Protein AF-A0A523XJC7-F1 (afdb_monomer_lite)

Secondary structure (DSSP, 8-state):
---------------------S-HHHHSSSSSSSHHHHHHHHHHTTTS-HHHHHHHHHS-HHHHHHHHHHHHHTTSS--BSS--TT--EEEEEETTEEEEEEEEETTEEEEE-TTSPEEEE-TT-S-GGG-SEEEEE-----HHHHHHHHHHHHHHHHHHHTT-

Foldseek 3Di:
DDDDDDDDDDDDDDDDDDDPPPDPVPVVPPQAQCQALQFVCVLCVVPDPPVLVVLLVVDDSVLVQVLVLQLVVVPQFDKDQDDDPLWQKKFADAVSRTQHIFGDDPQWTWTDRGPDDTDTHGPPPDPCSRHDGIITGSPDGDVVSSVVSSVVSVVVVVVVVVVD

Organism: NCBI:txid2250710

pLDDT: mean 78.18, std 22.64, range [31.89, 98.38]

Sequence (164 aa):
MAGTNLGERAEEDERRGTSPRNGESSIRRHLSVDNRMESFLFVFEDTIPKNIWDRILGLSPVERQDLIAKSLSEGLLTLHDEREDKDRLAVYFRGDIPSHFGKIQGDKIRSKWGQGPAWNHGLWEVPHSYGDRVKYSTGDIDYSVLKKVIERLDARTRKSANNS

Radius of gyration: 24.65 Å; chains: 1; bounding box: 56×47×79 Å

Structure (mmCIF, N/CA/C/O backbone):
data_AF-A0A523XJC7-F1
#
_entry.id   AF-A0A523XJC7-F1
#
loop_
_atom_site.group_PDB
_atom_site.id
_atom_site.type_symbol
_atom_site.label_atom_id
_atom_site.label_alt_id
_atom_site.label_comp_id
_atom_site.label_asym_id
_atom_site.label_entity_id
_atom_site.label_seq_id
_atom_site.pdbx_PDB_ins_code
_atom_site.Cartn_x
_atom_site.Cartn_y
_atom_site.Cartn_z
_atom_site.occupancy
_atom_site.B_iso_or_equiv
_atom_site.auth_seq_id
_atom_site.auth_comp_id
_atom_site.auth_asym_id
_atom_site.auth_atom_id
_atom_site.pdbx_PDB_model_num
ATOM 1 N N . MET A 1 1 ? -24.245 -33.035 -65.449 1.00 37.41 1 MET A N 1
ATOM 2 C CA . MET A 1 1 ? -23.143 -33.833 -66.026 1.00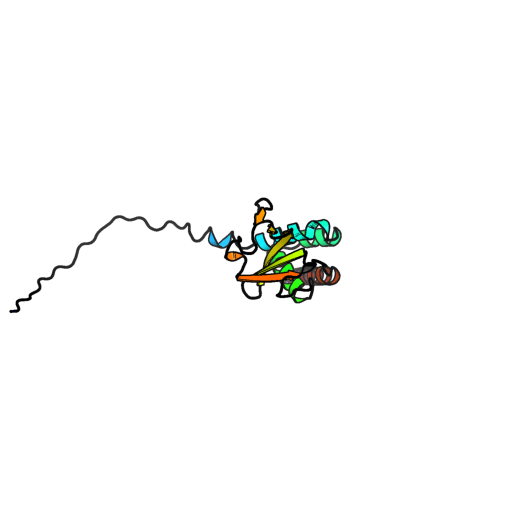 37.41 1 MET A CA 1
ATOM 3 C C . MET A 1 1 ? -21.858 -33.052 -65.843 1.00 37.41 1 MET A C 1
ATOM 5 O O . MET A 1 1 ? -21.896 -31.832 -65.915 1.00 37.41 1 MET A O 1
ATOM 9 N N . ALA A 1 2 ? -20.797 -33.769 -65.489 1.00 33.97 2 ALA A N 1
ATOM 10 C CA . ALA A 1 2 ? -19.504 -33.259 -65.055 1.00 33.97 2 ALA A CA 1
ATOM 11 C C . ALA A 1 2 ? -18.652 -32.684 -66.198 1.00 33.97 2 ALA A C 1
ATOM 13 O O . ALA A 1 2 ? -18.886 -32.991 -67.364 1.00 33.97 2 ALA A O 1
ATOM 14 N N . GLY A 1 3 ? -17.623 -31.920 -65.821 1.00 33.44 3 GLY A N 1
ATOM 15 C CA . GLY A 1 3 ? -16.517 -31.539 -66.697 1.00 33.44 3 GLY A CA 1
ATOM 16 C C . GLY A 1 3 ? -15.547 -30.558 -66.036 1.00 33.44 3 GLY A C 1
ATOM 17 O O . GLY A 1 3 ? -15.618 -29.362 -66.285 1.00 33.44 3 GLY A O 1
ATOM 18 N N . THR A 1 4 ? -14.669 -31.064 -65.170 1.00 38.38 4 THR A N 1
ATOM 19 C CA . THR A 1 4 ? -13.496 -30.378 -64.592 1.00 38.38 4 THR A CA 1
ATOM 20 C C . THR A 1 4 ? -12.265 -30.490 -65.499 1.00 38.38 4 THR A C 1
ATOM 22 O O . THR A 1 4 ? -12.070 -31.545 -66.096 1.00 38.38 4 THR A O 1
ATOM 25 N N . ASN A 1 5 ? -11.413 -29.453 -65.526 1.00 36.88 5 ASN A N 1
ATOM 26 C CA . ASN A 1 5 ? -9.931 -29.494 -65.424 1.00 36.88 5 ASN A CA 1
ATOM 27 C C . ASN A 1 5 ? -9.390 -28.054 -65.570 1.00 36.88 5 ASN A C 1
ATOM 29 O O . ASN A 1 5 ? -9.752 -27.363 -66.515 1.00 36.88 5 ASN A O 1
ATOM 33 N N . LEU A 1 6 ? -8.766 -27.456 -64.547 1.00 38.41 6 LEU A N 1
ATOM 34 C CA . LEU A 1 6 ? -7.359 -27.578 -64.113 1.00 38.41 6 LEU A CA 1
ATOM 35 C C . LEU A 1 6 ? -6.344 -27.141 -65.183 1.00 38.41 6 LEU A C 1
ATOM 37 O O . LEU A 1 6 ? -6.128 -27.833 -66.172 1.00 38.41 6 LEU A O 1
ATOM 41 N N . GLY A 1 7 ? -5.699 -26.002 -64.917 1.00 32.47 7 GLY A N 1
ATOM 42 C CA . GLY A 1 7 ? -4.516 -25.496 -65.604 1.00 32.47 7 GLY A CA 1
ATOM 43 C C . GLY A 1 7 ? -3.759 -24.555 -64.665 1.00 32.47 7 GLY A C 1
ATOM 44 O O . GLY A 1 7 ? -4.260 -23.490 -64.313 1.00 32.47 7 GLY A O 1
ATOM 45 N N . GLU A 1 8 ? -2.597 -25.011 -64.210 1.00 35.31 8 GLU A N 1
ATOM 46 C CA . GLU A 1 8 ? -1.655 -24.352 -63.305 1.00 35.31 8 GLU A CA 1
ATOM 47 C C . GLU A 1 8 ? -1.045 -23.073 -63.903 1.00 35.31 8 GLU A C 1
ATOM 49 O O . GLU A 1 8 ? -0.768 -23.019 -65.102 1.00 35.31 8 GLU A O 1
ATOM 54 N N . ARG A 1 9 ? -0.716 -22.094 -63.047 1.00 35.19 9 ARG A N 1
ATOM 55 C CA . ARG A 1 9 ? 0.581 -21.396 -63.095 1.00 35.19 9 ARG A CA 1
ATOM 56 C C . ARG A 1 9 ? 0.846 -20.620 -61.806 1.00 35.19 9 ARG A C 1
ATOM 58 O O . ARG A 1 9 ? 0.054 -19.777 -61.396 1.00 35.19 9 ARG A O 1
ATOM 65 N N . ALA A 1 10 ? 1.969 -20.966 -61.193 1.00 31.89 10 ALA A N 1
ATOM 66 C CA . ALA A 1 10 ? 2.618 -20.262 -60.105 1.00 31.89 10 ALA A CA 1
ATOM 67 C C . ALA A 1 10 ? 3.639 -19.238 -60.650 1.00 31.89 10 ALA A C 1
ATOM 69 O O . ALA A 1 10 ? 4.047 -19.344 -61.807 1.00 31.89 10 ALA A O 1
ATOM 70 N N . GLU A 1 11 ? 4.070 -18.354 -59.741 1.00 33.72 11 GLU A N 1
ATOM 71 C CA . GLU A 1 11 ? 5.331 -17.581 -59.692 1.00 33.72 11 GLU A CA 1
ATOM 72 C C . GLU A 1 11 ? 5.398 -16.134 -60.230 1.00 33.72 11 GLU A C 1
ATOM 74 O O . GLU A 1 11 ? 4.674 -15.741 -61.138 1.00 33.72 11 GLU A O 1
ATOM 79 N N . GLU A 1 12 ? 6.319 -15.394 -59.582 1.00 36.28 12 GLU A N 1
ATOM 80 C CA . GLU A 1 12 ? 6.689 -13.959 -59.605 1.00 36.28 12 GLU A CA 1
ATOM 81 C C . GLU A 1 12 ? 5.746 -13.022 -58.821 1.00 36.28 12 GLU A C 1
ATOM 83 O O . GLU A 1 12 ? 4.671 -12.647 -59.274 1.00 36.28 12 GLU A O 1
ATOM 88 N N . ASP A 1 13 ? 5.989 -12.653 -57.557 1.00 33.38 13 ASP A N 1
ATOM 89 C CA . ASP A 1 13 ? 7.213 -12.231 -56.844 1.00 33.38 13 ASP A CA 1
ATOM 90 C C . ASP A 1 13 ? 7.829 -10.934 -57.406 1.00 33.38 13 ASP A C 1
ATOM 92 O O . ASP A 1 13 ? 8.492 -10.949 -58.434 1.00 33.38 13 ASP A O 1
ATOM 96 N N . GLU A 1 14 ? 7.569 -9.790 -56.749 1.00 35.44 14 GLU A N 1
ATOM 97 C CA . GLU A 1 14 ? 8.608 -8.997 -56.065 1.00 35.44 14 GLU A CA 1
ATOM 98 C C . GLU A 1 14 ? 8.204 -7.538 -55.713 1.00 35.44 14 GLU A C 1
ATOM 100 O O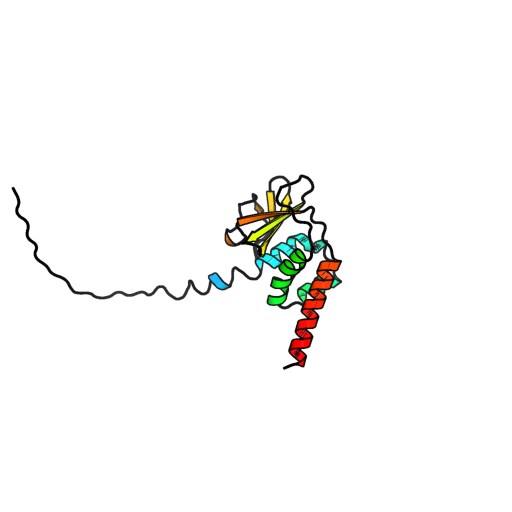 . GLU A 1 14 ? 7.851 -6.710 -56.549 1.00 35.44 14 GLU A O 1
ATOM 105 N N . ARG A 1 15 ? 8.443 -7.217 -54.428 1.00 36.12 15 ARG A N 1
ATOM 106 C CA . ARG A 1 15 ? 8.951 -5.944 -53.859 1.00 36.12 15 ARG A CA 1
ATOM 107 C C . ARG A 1 15 ? 8.048 -4.698 -53.777 1.00 36.12 15 ARG A C 1
ATOM 109 O O . ARG A 1 15 ? 7.980 -3.871 -54.679 1.00 36.12 15 ARG A O 1
ATOM 116 N N . ARG A 1 16 ? 7.609 -4.431 -52.539 1.00 34.62 16 ARG A N 1
ATOM 117 C CA . ARG A 1 16 ? 7.971 -3.275 -51.667 1.00 34.62 16 ARG A CA 1
ATOM 118 C C . ARG A 1 16 ? 7.270 -3.532 -50.319 1.00 34.62 16 ARG A C 1
ATOM 120 O O . ARG A 1 16 ? 6.055 -3.525 -50.259 1.00 34.62 16 ARG A O 1
ATOM 127 N N . GLY A 1 17 ? 7.918 -3.876 -49.211 1.00 32.59 17 GLY A N 1
ATOM 128 C CA . GLY A 1 17 ? 9.181 -3.365 -48.703 1.00 32.59 17 GLY A CA 1
ATOM 129 C C . GLY A 1 17 ? 8.926 -2.254 -47.685 1.00 32.59 17 GLY A C 1
ATOM 130 O O . GLY A 1 17 ? 9.276 -1.118 -47.961 1.00 32.59 17 GLY A O 1
ATOM 131 N N . THR A 1 18 ? 8.360 -2.580 -46.518 1.00 33.53 18 THR A N 1
ATOM 132 C CA . THR A 1 18 ? 8.652 -1.874 -45.257 1.00 33.53 18 THR A CA 1
ATOM 133 C C . THR A 1 18 ? 8.454 -2.828 -44.083 1.00 33.53 18 THR A C 1
ATOM 135 O O . THR A 1 18 ? 7.326 -3.176 -43.742 1.00 33.53 18 THR A O 1
ATOM 138 N N . SER A 1 19 ? 9.567 -3.234 -43.468 1.00 37.25 19 SER A N 1
ATOM 139 C CA . SER A 1 19 ? 9.615 -3.878 -42.155 1.00 37.25 19 SER A CA 1
ATOM 140 C C . SER A 1 19 ? 8.736 -3.141 -41.140 1.00 37.25 19 SER A C 1
ATOM 142 O O . SER A 1 19 ? 8.747 -1.902 -41.140 1.00 37.25 19 SER A O 1
ATOM 144 N N . PRO A 1 20 ? 8.078 -3.837 -40.195 1.00 38.66 20 PRO A N 1
ATOM 145 C CA . PRO A 1 20 ? 7.657 -3.198 -38.960 1.00 38.66 20 PRO A CA 1
ATOM 146 C C . PRO A 1 20 ? 8.922 -2.675 -38.280 1.00 38.66 20 PRO A C 1
ATOM 148 O O . PRO A 1 20 ? 9.781 -3.436 -37.834 1.00 38.66 20 PRO A O 1
ATOM 151 N N . ARG A 1 21 ? 9.093 -1.350 -38.303 1.00 41.69 21 ARG A N 1
ATOM 152 C CA . ARG A 1 21 ? 10.182 -0.671 -37.607 1.00 41.69 21 ARG A CA 1
ATOM 153 C C . ARG A 1 21 ? 10.098 -1.042 -36.133 1.00 41.69 21 ARG A C 1
ATOM 155 O O . ARG A 1 21 ? 9.018 -1.025 -35.551 1.00 41.69 21 ARG A O 1
ATOM 162 N N . ASN A 1 22 ? 11.262 -1.336 -35.570 1.00 39.03 22 ASN A N 1
ATOM 163 C CA . ASN A 1 22 ? 11.573 -1.622 -34.173 1.00 39.03 22 ASN A CA 1
ATOM 164 C C . ASN A 1 22 ? 10.957 -0.615 -33.169 1.00 39.03 22 ASN A C 1
ATOM 166 O O . ASN A 1 22 ? 11.673 0.184 -32.571 1.00 39.03 22 ASN A O 1
ATOM 170 N N . GLY A 1 23 ? 9.636 -0.647 -32.980 1.00 33.38 23 GLY A N 1
ATOM 171 C CA . GLY A 1 23 ? 8.884 0.235 -32.077 1.00 33.38 23 GLY A CA 1
ATOM 172 C C . GLY A 1 23 ? 8.113 -0.505 -30.981 1.00 33.38 23 GLY A C 1
ATOM 173 O O . GLY A 1 23 ? 7.848 0.063 -29.926 1.00 33.38 23 GLY A O 1
ATOM 174 N N . GLU A 1 24 ? 7.818 -1.794 -31.162 1.00 33.47 24 GLU A N 1
ATOM 175 C CA . GLU A 1 24 ? 7.034 -2.577 -30.189 1.00 33.47 24 GLU A CA 1
ATOM 176 C C . GLU A 1 24 ? 7.864 -3.107 -29.005 1.00 33.47 24 GLU A C 1
ATOM 178 O O . GLU A 1 24 ? 7.320 -3.444 -27.953 1.00 33.47 24 GLU A O 1
ATOM 183 N N . SER A 1 25 ? 9.194 -3.116 -29.131 1.00 36.81 25 SER A N 1
ATOM 184 C CA . SER A 1 25 ? 10.122 -3.567 -28.082 1.00 36.81 25 SER A CA 1
ATOM 185 C C . SER A 1 25 ? 10.336 -2.522 -26.973 1.00 36.81 25 SER A C 1
ATOM 187 O O . SER A 1 25 ? 10.594 -2.876 -25.822 1.00 36.81 25 SER A O 1
ATOM 189 N N . SER A 1 26 ? 10.203 -1.230 -27.283 1.00 34.84 26 SER A N 1
ATOM 190 C CA . SER A 1 26 ? 10.547 -0.152 -26.342 1.00 34.84 26 SER A CA 1
ATOM 191 C C . SER A 1 26 ? 9.374 0.268 -25.450 1.00 34.84 26 SER A C 1
ATOM 193 O O . SER A 1 26 ? 9.585 0.724 -24.329 1.00 34.84 26 SER A O 1
ATOM 195 N N . ILE A 1 27 ? 8.134 0.044 -25.895 1.00 39.28 27 ILE A N 1
ATOM 196 C CA . ILE A 1 27 ? 6.926 0.444 -25.154 1.00 39.28 27 ILE A CA 1
ATOM 197 C C . ILE A 1 27 ? 6.542 -0.604 -24.091 1.00 39.28 27 ILE A C 1
ATOM 199 O O . ILE A 1 27 ? 6.002 -0.259 -23.042 1.00 39.28 27 ILE A O 1
ATOM 203 N N . ARG A 1 28 ? 6.907 -1.883 -24.272 1.00 35.03 28 ARG A N 1
ATOM 204 C CA . ARG A 1 28 ? 6.576 -2.953 -23.307 1.00 35.03 28 ARG A CA 1
ATOM 205 C C . ARG A 1 28 ? 7.508 -3.060 -22.094 1.00 35.03 28 ARG A C 1
ATOM 207 O O . ARG A 1 28 ? 7.160 -3.763 -21.152 1.00 35.03 28 ARG A O 1
ATOM 214 N N . ARG A 1 29 ? 8.650 -2.359 -22.065 1.00 36.12 29 ARG A N 1
ATOM 215 C CA . ARG A 1 29 ? 9.565 -2.351 -20.899 1.00 36.12 29 ARG A CA 1
ATOM 216 C C . ARG A 1 29 ? 9.470 -1.110 -20.009 1.00 36.12 29 ARG A C 1
ATOM 218 O O . ARG A 1 29 ? 9.998 -1.142 -18.906 1.00 36.12 29 ARG A O 1
ATOM 225 N N . HIS A 1 30 ? 8.784 -0.052 -20.444 1.00 34.84 30 HIS A N 1
ATOM 226 C CA . HIS A 1 30 ? 8.639 1.187 -19.661 1.00 34.84 30 HIS A CA 1
ATOM 227 C C . HIS A 1 30 ? 7.316 1.298 -18.881 1.00 34.84 30 HIS A C 1
ATOM 229 O O . HIS A 1 30 ? 7.171 2.196 -18.061 1.00 34.84 30 HIS A O 1
ATOM 235 N N . LEU A 1 31 ? 6.366 0.376 -19.076 1.00 40.16 31 LEU A N 1
ATOM 236 C CA . LEU A 1 31 ? 5.039 0.421 -18.442 1.00 40.16 31 LEU A CA 1
ATOM 237 C C . LEU A 1 31 ? 4.891 -0.430 -17.162 1.00 40.16 31 LEU A C 1
ATOM 239 O O . LEU A 1 31 ? 3.780 -0.551 -16.654 1.00 40.16 31 LEU A O 1
ATOM 243 N N . SER A 1 32 ? 5.956 -1.034 -16.616 1.00 47.25 32 SER A N 1
ATOM 244 C CA . SER A 1 32 ? 5.802 -2.067 -15.566 1.00 47.25 32 SER A CA 1
ATOM 245 C C . SER A 1 32 ? 6.601 -1.883 -14.271 1.00 47.25 32 SER A C 1
ATOM 247 O O . SER A 1 32 ? 6.644 -2.810 -13.461 1.00 47.25 32 SER A O 1
ATOM 249 N N . VAL A 1 33 ? 7.246 -0.737 -14.045 1.00 48.81 33 VAL A N 1
ATOM 250 C CA . VAL A 1 33 ? 8.256 -0.623 -12.973 1.00 48.81 33 VAL A CA 1
ATOM 251 C C . VAL A 1 33 ? 7.850 0.363 -11.874 1.00 48.81 33 VAL A C 1
ATOM 253 O O . VAL A 1 33 ? 8.006 0.014 -10.707 1.00 48.81 33 VAL A O 1
ATOM 256 N N . ASP A 1 34 ? 7.248 1.509 -12.212 1.00 58.88 34 ASP A N 1
ATOM 257 C CA . ASP A 1 34 ? 6.976 2.578 -11.231 1.00 58.88 34 ASP A CA 1
ATOM 258 C C . ASP A 1 34 ? 5.539 2.612 -10.696 1.00 58.88 34 ASP A C 1
ATOM 260 O O . ASP A 1 34 ? 5.307 2.978 -9.550 1.00 58.88 34 ASP A O 1
ATOM 264 N N . ASN A 1 35 ? 4.549 2.167 -11.474 1.00 71.44 35 ASN A N 1
ATOM 265 C CA . ASN A 1 35 ? 3.138 2.409 -11.133 1.00 71.44 35 ASN A CA 1
ATOM 266 C C . ASN A 1 35 ? 2.703 1.765 -9.801 1.00 71.44 35 ASN A C 1
ATOM 268 O O . ASN A 1 35 ? 1.854 2.308 -9.095 1.00 71.44 35 ASN A O 1
ATOM 272 N N . ARG A 1 36 ? 3.310 0.628 -9.434 1.00 83.31 36 ARG A N 1
ATOM 273 C CA . ARG A 1 36 ? 3.085 -0.041 -8.142 1.00 83.31 36 ARG A CA 1
ATOM 274 C C . ARG A 1 36 ? 3.528 0.823 -6.968 1.00 83.31 36 ARG A C 1
ATOM 276 O O . ARG A 1 36 ? 2.796 0.949 -5.995 1.00 83.31 36 ARG A O 1
ATOM 283 N N . MET A 1 37 ? 4.725 1.397 -7.070 1.00 86.44 37 MET A N 1
ATOM 284 C CA . MET A 1 37 ? 5.280 2.232 -6.014 1.00 86.44 37 MET A CA 1
ATOM 285 C C . MET A 1 37 ? 4.580 3.586 -5.981 1.00 86.44 37 MET A C 1
ATOM 287 O O . MET A 1 37 ? 4.141 4.006 -4.923 1.00 86.44 37 MET A O 1
ATOM 291 N N . GLU A 1 38 ? 4.368 4.214 -7.134 1.00 86.38 38 GLU A N 1
ATOM 292 C CA . GLU A 1 38 ? 3.646 5.487 -7.244 1.00 86.38 38 GLU A CA 1
ATOM 293 C C . GLU A 1 38 ? 2.244 5.421 -6.624 1.00 86.38 38 GLU A C 1
ATOM 295 O O . GLU A 1 38 ? 1.851 6.304 -5.862 1.00 86.38 38 GLU A O 1
ATOM 300 N N . SER A 1 39 ? 1.488 4.354 -6.903 1.00 89.44 39 SER A N 1
ATOM 301 C CA . SER A 1 39 ? 0.163 4.170 -6.303 1.00 89.44 39 SER A CA 1
ATOM 302 C C . SER A 1 39 ? 0.234 3.880 -4.805 1.00 89.44 39 SER A C 1
ATOM 304 O O . SER A 1 39 ? -0.557 4.438 -4.050 1.00 89.44 39 SER A O 1
ATOM 306 N N . PHE A 1 40 ? 1.191 3.065 -4.356 1.00 91.19 40 PHE A N 1
ATOM 307 C CA . PHE A 1 40 ? 1.411 2.807 -2.934 1.00 91.19 40 PHE A CA 1
ATOM 308 C C . PHE A 1 40 ? 1.755 4.092 -2.169 1.00 91.19 40 PHE A C 1
ATOM 310 O O . PHE A 1 40 ? 1.120 4.394 -1.161 1.00 91.19 40 PHE A O 1
ATOM 317 N N . LEU A 1 41 ? 2.710 4.880 -2.667 1.00 88.38 41 LEU A N 1
ATOM 318 C CA . LEU A 1 41 ? 3.116 6.145 -2.057 1.00 88.38 41 LEU A CA 1
ATOM 319 C C . LEU A 1 41 ? 1.949 7.132 -2.027 1.00 88.38 41 LEU A C 1
ATOM 321 O O . LEU A 1 41 ? 1.646 7.657 -0.968 1.00 88.38 41 LEU A O 1
ATOM 325 N N . PHE A 1 42 ? 1.210 7.294 -3.126 1.00 91.00 42 PHE A N 1
ATOM 326 C CA . PHE A 1 42 ? -0.007 8.115 -3.136 1.00 91.0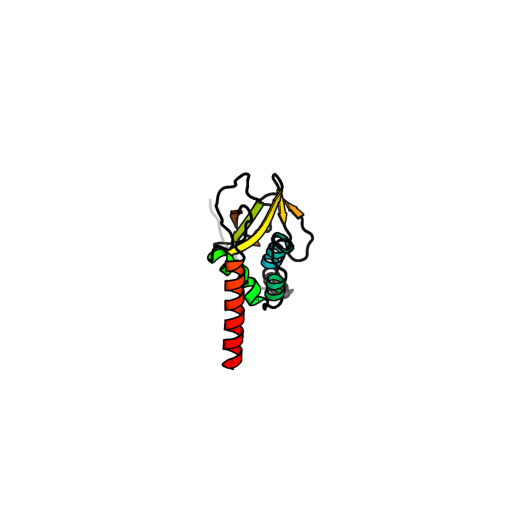0 42 PHE A CA 1
ATOM 327 C C . PHE A 1 42 ? -1.034 7.675 -2.074 1.00 91.00 42 PHE A C 1
ATOM 329 O O . PHE A 1 42 ? -1.738 8.491 -1.468 1.00 91.00 42 PHE A O 1
ATOM 336 N N . VAL A 1 43 ? -1.167 6.365 -1.855 1.00 92.44 43 VAL A N 1
ATOM 337 C CA . VAL A 1 43 ? -2.101 5.846 -0.858 1.00 92.44 43 VAL A CA 1
ATOM 338 C C . VAL A 1 43 ? -1.637 6.153 0.567 1.00 92.44 43 VAL A C 1
ATOM 340 O O . VAL A 1 43 ? -2.468 6.543 1.390 1.00 92.44 43 VAL A O 1
ATOM 343 N N . PHE A 1 44 ? -0.340 6.033 0.842 1.00 91.50 44 PHE A N 1
ATOM 344 C CA . PHE A 1 44 ? 0.196 5.982 2.203 1.00 91.50 44 PHE A CA 1
ATOM 345 C C . PHE A 1 44 ? 1.145 7.127 2.593 1.00 91.50 44 PHE A C 1
ATOM 347 O O . PHE A 1 44 ? 1.643 7.111 3.718 1.00 91.50 44 PHE A O 1
ATOM 354 N N . GLU A 1 45 ? 1.394 8.116 1.736 1.00 86.00 45 GLU A N 1
ATOM 355 C CA . GLU A 1 45 ? 2.370 9.198 1.973 1.00 86.00 45 GLU A CA 1
ATOM 356 C C . GLU A 1 45 ? 2.220 9.879 3.336 1.00 86.00 45 GLU A C 1
ATOM 358 O O . GLU A 1 45 ? 3.193 9.969 4.080 1.00 86.00 45 GLU A O 1
ATOM 363 N N . ASP A 1 46 ? 0.995 10.240 3.720 1.00 86.44 46 ASP A N 1
ATOM 364 C CA . ASP A 1 46 ? 0.717 10.938 4.983 1.00 86.44 46 ASP A CA 1
ATOM 365 C C . ASP A 1 46 ? 0.741 10.014 6.210 1.00 86.44 46 ASP A C 1
ATOM 367 O O . ASP A 1 46 ? 0.676 10.469 7.352 1.00 86.44 46 ASP A O 1
ATOM 371 N N . THR A 1 47 ? 0.788 8.701 5.985 1.00 87.25 47 THR A N 1
ATOM 372 C CA . THR A 1 47 ? 0.785 7.694 7.051 1.00 87.25 47 THR A CA 1
ATOM 373 C C . THR A 1 47 ? 2.209 7.254 7.386 1.00 87.25 47 THR A C 1
ATOM 375 O O . THR A 1 47 ? 2.549 7.062 8.550 1.00 87.25 47 THR A O 1
ATOM 378 N N . ILE A 1 48 ? 3.091 7.171 6.388 1.00 87.62 48 ILE A N 1
ATOM 379 C CA . ILE A 1 48 ? 4.448 6.655 6.564 1.00 87.62 48 ILE A CA 1
ATOM 380 C C . ILE A 1 48 ? 5.309 7.654 7.360 1.00 87.62 48 ILE A C 1
ATOM 382 O O . ILE A 1 48 ? 5.524 8.779 6.910 1.00 87.62 48 ILE A O 1
ATOM 386 N N . PRO A 1 49 ? 5.890 7.251 8.512 1.00 89.19 49 PRO A N 1
ATOM 387 C CA . PRO A 1 49 ? 6.808 8.101 9.259 1.00 89.19 49 PRO A CA 1
ATOM 388 C C . PRO A 1 49 ? 7.984 8.563 8.396 1.00 89.19 49 PRO A C 1
ATOM 390 O O . PRO A 1 49 ? 8.578 7.758 7.675 1.00 89.19 49 PRO A O 1
ATOM 393 N N . LYS A 1 50 ? 8.388 9.834 8.525 1.00 88.25 50 LYS A N 1
ATOM 394 C CA . LYS A 1 50 ? 9.447 10.447 7.700 1.00 88.25 50 LYS A CA 1
ATOM 395 C C . LYS A 1 50 ? 10.737 9.616 7.641 1.00 88.25 50 LYS A C 1
ATOM 397 O O . LYS A 1 50 ? 11.330 9.461 6.583 1.00 88.25 50 LYS A O 1
ATOM 402 N N . ASN A 1 51 ? 11.169 9.040 8.761 1.00 88.44 51 ASN A N 1
ATOM 403 C CA . ASN A 1 51 ? 12.378 8.212 8.810 1.00 88.44 51 ASN A CA 1
ATOM 404 C C . ASN A 1 51 ? 12.250 6.900 8.016 1.00 88.44 51 ASN A C 1
ATOM 406 O O . ASN A 1 51 ? 13.257 6.357 7.572 1.00 88.44 51 ASN A O 1
ATOM 410 N N . ILE A 1 52 ? 11.039 6.362 7.865 1.00 88.88 52 ILE A N 1
ATOM 411 C CA . ILE A 1 52 ? 10.766 5.203 7.012 1.00 88.88 52 ILE A CA 1
ATOM 412 C C . ILE A 1 52 ? 10.666 5.652 5.557 1.00 88.88 52 ILE A C 1
ATOM 414 O O . ILE A 1 52 ? 11.273 5.029 4.691 1.00 88.88 52 ILE A O 1
ATOM 418 N N . TRP A 1 53 ? 9.983 6.768 5.308 1.00 88.50 53 TRP A N 1
ATOM 419 C CA . TRP A 1 53 ? 9.874 7.385 3.990 1.00 88.50 53 TRP A CA 1
ATOM 420 C C . TRP A 1 53 ? 11.243 7.644 3.350 1.00 88.50 53 TRP A C 1
ATOM 422 O O . TRP A 1 53 ? 11.518 7.160 2.253 1.00 88.50 53 TRP A O 1
ATOM 432 N N . ASP A 1 54 ? 12.140 8.315 4.076 1.00 88.81 54 ASP A N 1
ATOM 433 C CA . ASP A 1 54 ? 13.495 8.625 3.614 1.00 88.81 54 ASP A CA 1
ATOM 434 C C . ASP A 1 54 ? 14.271 7.346 3.245 1.00 88.81 54 ASP A C 1
ATOM 436 O O . ASP A 1 54 ? 15.029 7.325 2.275 1.00 88.81 54 ASP A O 1
ATOM 440 N N . ARG A 1 55 ? 14.045 6.242 3.972 1.00 89.94 55 ARG A N 1
ATOM 441 C CA . ARG A 1 55 ? 14.669 4.950 3.660 1.00 89.94 55 ARG A CA 1
ATOM 442 C C . ARG A 1 55 ? 14.088 4.304 2.411 1.00 89.94 55 ARG A C 1
ATOM 444 O O . ARG A 1 55 ? 14.859 3.792 1.611 1.00 89.94 55 ARG A O 1
ATOM 451 N N . ILE A 1 56 ? 12.770 4.356 2.208 1.00 89.25 56 ILE A N 1
ATOM 452 C CA . ILE A 1 56 ? 12.130 3.862 0.975 1.00 89.25 56 ILE A CA 1
ATOM 453 C C . ILE A 1 56 ? 12.690 4.606 -0.243 1.00 89.25 56 ILE A C 1
ATOM 455 O O . ILE A 1 56 ? 13.016 3.983 -1.255 1.00 89.25 56 ILE A O 1
ATOM 459 N N . LEU A 1 57 ? 12.863 5.926 -0.132 1.00 85.62 57 LEU A N 1
ATOM 460 C CA . LEU A 1 57 ? 13.484 6.735 -1.180 1.00 85.62 57 LEU A CA 1
ATOM 461 C C . LEU A 1 57 ? 14.970 6.402 -1.390 1.00 85.62 57 LEU A C 1
ATOM 463 O O . LEU A 1 57 ? 15.468 6.547 -2.504 1.00 85.62 57 LEU A O 1
ATOM 467 N N . GLY A 1 58 ? 15.666 5.906 -0.369 1.00 86.94 58 GLY A N 1
ATOM 468 C CA . GLY A 1 58 ? 17.043 5.419 -0.484 1.00 86.94 58 GLY A CA 1
ATOM 469 C C . GLY A 1 58 ? 17.193 4.069 -1.198 1.00 86.94 5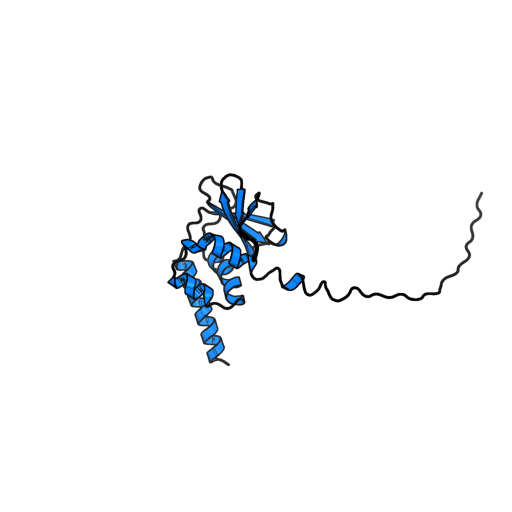8 GLY A C 1
ATOM 470 O O . GLY A 1 58 ? 18.286 3.763 -1.670 1.00 86.94 58 GLY A O 1
ATOM 471 N N . LEU A 1 59 ? 16.124 3.273 -1.308 1.00 86.06 59 LEU A N 1
ATOM 472 C CA . LEU A 1 59 ? 16.159 1.968 -1.974 1.00 86.06 59 LEU A CA 1
ATOM 473 C C . LEU A 1 59 ? 16.333 2.106 -3.492 1.00 86.06 59 LEU A C 1
ATOM 475 O O . LEU A 1 59 ? 15.753 2.996 -4.125 1.00 86.06 59 LEU A O 1
ATOM 479 N N . SER A 1 60 ? 17.057 1.159 -4.091 1.00 85.31 60 SER A N 1
ATOM 480 C CA . SER A 1 60 ? 17.147 1.009 -5.544 1.00 85.31 60 SER A CA 1
ATOM 481 C C . SER A 1 60 ? 15.778 0.682 -6.165 1.00 85.31 60 SER A C 1
ATOM 483 O O . SER A 1 60 ? 14.893 0.149 -5.487 1.00 85.31 60 SER A O 1
ATOM 485 N N . PRO A 1 61 ? 15.577 0.923 -7.475 1.00 81.62 61 PRO A N 1
ATOM 486 C CA . PRO A 1 61 ? 14.316 0.596 -8.145 1.00 81.62 61 PRO A CA 1
ATOM 487 C C . PRO A 1 61 ? 13.884 -0.869 -7.978 1.00 81.62 61 PRO A C 1
ATOM 489 O O . PRO A 1 61 ? 12.698 -1.148 -7.819 1.00 81.62 61 PRO A O 1
ATOM 492 N N . VAL A 1 62 ? 14.840 -1.804 -7.967 1.00 81.00 62 VAL A N 1
ATOM 493 C CA . VAL A 1 62 ? 14.565 -3.236 -7.770 1.00 81.00 62 VAL A CA 1
ATOM 494 C C . VAL A 1 62 ? 14.101 -3.508 -6.338 1.00 81.00 62 VAL A C 1
ATOM 496 O O . VAL A 1 62 ? 13.096 -4.181 -6.134 1.00 81.00 62 VAL A O 1
ATOM 499 N N . GLU A 1 63 ? 14.773 -2.938 -5.338 1.00 85.38 63 GLU A N 1
ATOM 500 C CA . GLU A 1 63 ? 14.377 -3.086 -3.932 1.00 85.38 63 GLU A CA 1
ATOM 501 C C . GLU A 1 63 ? 13.000 -2.475 -3.655 1.00 85.38 63 GLU A C 1
ATOM 503 O O . GLU A 1 63 ? 12.211 -3.061 -2.917 1.00 85.38 63 GLU A O 1
ATOM 508 N N . ARG A 1 64 ? 12.672 -1.338 -4.281 1.00 85.19 64 ARG A N 1
ATOM 509 C CA . ARG A 1 64 ? 11.341 -0.719 -4.181 1.00 85.19 64 ARG A CA 1
ATOM 510 C C . ARG A 1 64 ? 10.237 -1.628 -4.722 1.00 85.19 64 ARG A C 1
ATOM 512 O O . ARG A 1 64 ? 9.180 -1.725 -4.103 1.00 85.19 64 ARG A O 1
ATOM 519 N N . GLN A 1 65 ? 10.469 -2.321 -5.837 1.00 77.62 65 GLN A N 1
ATOM 520 C CA . GLN A 1 65 ? 9.498 -3.291 -6.366 1.00 77.62 65 GLN A CA 1
ATOM 521 C C . GLN A 1 65 ? 9.248 -4.437 -5.388 1.00 77.62 65 GLN A C 1
ATOM 523 O O . GLN A 1 65 ? 8.112 -4.866 -5.182 1.00 77.62 65 GLN A O 1
ATOM 528 N N . ASP A 1 66 ? 10.329 -4.911 -4.784 1.00 84.81 66 ASP A N 1
ATOM 529 C CA . ASP A 1 66 ? 10.335 -6.027 -3.856 1.00 84.81 66 ASP A CA 1
ATOM 530 C C . ASP A 1 66 ? 9.726 -5.662 -2.495 1.00 84.81 66 ASP A C 1
ATOM 532 O O . ASP A 1 66 ? 9.113 -6.510 -1.843 1.00 84.81 66 ASP A O 1
ATOM 536 N N . LEU A 1 67 ? 9.862 -4.400 -2.077 1.00 90.00 67 LEU A N 1
ATOM 537 C CA . LEU A 1 67 ? 9.402 -3.891 -0.789 1.00 90.00 67 LEU A CA 1
ATOM 538 C C . LEU A 1 67 ? 7.915 -4.166 -0.565 1.00 90.00 67 LEU A C 1
ATOM 540 O O . LEU A 1 67 ? 7.555 -4.739 0.462 1.00 90.00 67 LEU A O 1
ATOM 544 N N . ILE A 1 68 ? 7.060 -3.773 -1.512 1.00 89.62 68 ILE A N 1
ATOM 545 C CA . ILE A 1 68 ? 5.600 -3.863 -1.366 1.00 89.62 68 ILE A CA 1
ATOM 546 C C . ILE A 1 68 ? 5.165 -5.324 -1.263 1.00 89.62 68 ILE A C 1
ATOM 548 O O . ILE A 1 68 ? 4.453 -5.692 -0.330 1.00 89.62 68 ILE A O 1
ATOM 552 N N . ALA A 1 69 ? 5.620 -6.163 -2.198 1.00 89.75 69 ALA A N 1
ATOM 553 C CA . ALA A 1 69 ? 5.251 -7.574 -2.227 1.00 89.75 69 ALA A CA 1
ATOM 554 C C . ALA A 1 69 ? 5.702 -8.297 -0.950 1.00 89.75 69 ALA A C 1
ATOM 556 O O . ALA A 1 69 ? 4.905 -9.002 -0.333 1.00 89.75 69 ALA A O 1
ATOM 557 N N . LYS A 1 70 ? 6.947 -8.067 -0.503 1.00 92.25 70 LYS A N 1
ATOM 558 C CA . LYS A 1 70 ? 7.451 -8.652 0.746 1.00 92.25 70 LYS A CA 1
ATOM 559 C C . LYS A 1 70 ? 6.687 -8.141 1.961 1.00 92.25 70 LYS A C 1
ATOM 561 O O . LYS A 1 70 ? 6.289 -8.946 2.794 1.00 92.25 70 LYS A O 1
ATOM 566 N N . SER A 1 71 ? 6.441 -6.835 2.049 1.00 93.75 71 SER A N 1
ATOM 567 C CA . SER A 1 71 ? 5.731 -6.252 3.192 1.00 93.75 71 SER A CA 1
ATOM 568 C C . SER A 1 71 ? 4.308 -6.800 3.294 1.00 93.75 71 SER A C 1
ATOM 570 O O . SER A 1 71 ? 3.893 -7.200 4.374 1.00 93.75 71 SER A O 1
ATOM 572 N N . LEU A 1 72 ? 3.585 -6.920 2.175 1.00 92.81 72 LEU A N 1
ATOM 573 C CA . LEU A 1 72 ? 2.259 -7.544 2.162 1.00 92.81 72 LEU A CA 1
ATOM 574 C C . LEU A 1 72 ? 2.304 -9.026 2.548 1.00 92.81 72 LEU A C 1
ATOM 576 O O . LEU A 1 72 ? 1.491 -9.454 3.362 1.00 92.81 72 LEU A O 1
ATOM 580 N N . SER A 1 73 ? 3.279 -9.793 2.046 1.00 92.44 73 SER A N 1
ATOM 581 C CA . SER A 1 73 ? 3.451 -11.202 2.444 1.00 92.44 73 SER A CA 1
ATOM 582 C C . SER A 1 73 ? 3.796 -11.385 3.927 1.00 92.44 73 SER A C 1
ATOM 584 O O . SER A 1 73 ? 3.584 -12.457 4.483 1.00 92.44 73 SER A O 1
ATOM 586 N N . GLU A 1 74 ? 4.319 -10.337 4.568 1.00 94.69 74 GLU A N 1
ATOM 587 C CA . GLU A 1 74 ? 4.664 -10.311 5.989 1.00 94.69 74 GLU A CA 1
ATOM 588 C C . GLU A 1 74 ? 3.596 -9.626 6.860 1.00 94.69 74 GLU A C 1
ATOM 590 O O . GLU A 1 74 ? 3.835 -9.405 8.044 1.00 94.69 74 GLU A O 1
ATOM 595 N N . GLY A 1 75 ? 2.420 -9.314 6.305 1.00 94.75 75 GLY A N 1
ATOM 596 C CA . GLY A 1 75 ? 1.294 -8.783 7.076 1.00 94.75 75 GLY A CA 1
ATOM 597 C C . GLY A 1 75 ? 1.288 -7.265 7.253 1.00 94.75 75 GLY A C 1
ATOM 598 O O . GLY A 1 75 ? 0.705 -6.778 8.214 1.00 94.75 75 GLY A O 1
ATOM 599 N N . LEU A 1 76 ? 1.893 -6.500 6.333 1.00 95.00 76 LEU A N 1
ATOM 600 C CA . LEU A 1 76 ? 1.805 -5.029 6.334 1.00 95.00 76 LEU A CA 1
ATOM 601 C C . LEU A 1 76 ? 0.355 -4.534 6.386 1.00 95.00 76 LEU A C 1
ATOM 603 O O . LEU A 1 76 ? 0.084 -3.524 7.025 1.00 95.00 76 LEU A O 1
ATOM 607 N N . LEU A 1 77 ? -0.545 -5.223 5.684 1.00 95.69 77 LEU A N 1
ATOM 608 C CA . LEU A 1 77 ? -1.982 -4.978 5.687 1.00 95.69 77 LEU A CA 1
ATOM 609 C C . LEU A 1 77 ? -2.704 -6.290 5.962 1.00 95.69 77 LEU A C 1
ATOM 611 O O . LEU A 1 77 ? -2.326 -7.337 5.431 1.00 95.69 77 LEU A O 1
ATOM 615 N N . THR A 1 78 ? -3.807 -6.206 6.698 1.00 95.75 78 THR A N 1
ATOM 616 C CA . THR A 1 78 ? -4.807 -7.275 6.690 1.00 95.75 78 THR A CA 1
ATOM 617 C C . THR A 1 78 ? -5.638 -7.131 5.422 1.00 95.75 78 THR A C 1
ATOM 619 O O . THR A 1 78 ? -6.312 -6.113 5.240 1.00 95.75 78 THR A O 1
ATOM 622 N N . LEU A 1 79 ? -5.545 -8.123 4.536 1.00 96.88 79 LEU A N 1
ATOM 623 C CA . LEU A 1 79 ? -6.279 -8.176 3.274 1.00 96.88 79 LEU A CA 1
ATOM 624 C C . LEU A 1 79 ? -7.360 -9.247 3.331 1.00 96.88 79 LEU A C 1
ATOM 626 O O . LEU A 1 79 ? -7.122 -10.341 3.843 1.00 96.88 79 LEU A O 1
ATOM 630 N N . HIS A 1 80 ? -8.508 -8.955 2.738 1.00 97.12 80 HIS A N 1
ATOM 631 C CA . HIS A 1 80 ? -9.631 -9.883 2.644 1.00 97.12 80 HIS A CA 1
ATOM 632 C C . HIS A 1 80 ? -10.347 -9.729 1.291 1.00 97.12 80 HIS A C 1
ATOM 634 O O . HIS A 1 80 ? -10.077 -8.781 0.551 1.00 97.12 80 HIS A O 1
ATOM 640 N N . ASP A 1 81 ? -11.135 -10.729 0.892 1.00 97.25 81 ASP A N 1
ATOM 641 C CA . ASP A 1 81 ? -11.622 -10.850 -0.493 1.00 97.25 81 ASP A CA 1
ATOM 642 C C . ASP A 1 81 ? -12.972 -10.149 -0.732 1.00 97.25 81 ASP A C 1
ATOM 644 O O . ASP A 1 81 ? -13.289 -9.796 -1.868 1.00 97.25 81 ASP A O 1
ATOM 648 N N . GLU A 1 82 ? -13.759 -9.919 0.320 1.00 97.19 82 GLU A N 1
ATOM 649 C CA . GLU A 1 82 ? -15.092 -9.319 0.227 1.00 97.19 82 GLU A CA 1
ATOM 650 C C . GLU A 1 82 ? -15.054 -7.852 0.634 1.00 97.19 82 GLU A C 1
ATOM 652 O O . GLU A 1 82 ? -14.301 -7.459 1.505 1.00 97.19 82 GLU A O 1
ATOM 657 N N . ARG A 1 83 ? -15.855 -7.001 0.001 1.00 96.75 83 ARG A N 1
ATOM 658 C CA . ARG A 1 83 ? -15.867 -5.582 0.357 1.00 96.75 83 ARG A CA 1
ATOM 659 C C . ARG A 1 83 ? -16.708 -5.346 1.612 1.00 96.75 83 ARG A C 1
ATOM 661 O O . ARG A 1 83 ? -17.887 -5.689 1.624 1.00 96.75 83 ARG A O 1
ATOM 668 N N . GLU A 1 84 ? -16.147 -4.639 2.586 1.00 96.25 84 GLU A N 1
ATOM 669 C CA . GLU A 1 84 ? -16.823 -4.192 3.805 1.00 96.25 84 GLU A CA 1
ATOM 670 C C . GLU A 1 84 ? -16.923 -2.655 3.883 1.00 96.25 84 GLU A C 1
ATOM 672 O O . GLU A 1 84 ? -16.131 -1.917 3.294 1.00 96.25 84 GLU A O 1
ATOM 677 N N . ASP A 1 85 ? -17.880 -2.142 4.662 1.00 95.44 85 ASP A N 1
ATOM 678 C CA . ASP A 1 85 ? -18.129 -0.694 4.793 1.00 95.44 85 ASP A CA 1
ATOM 679 C C . ASP A 1 85 ? -16.956 0.077 5.415 1.00 95.44 85 ASP A C 1
ATOM 681 O O . ASP A 1 85 ? -16.732 1.250 5.110 1.00 95.44 85 ASP A O 1
ATOM 685 N N . LYS A 1 86 ? -16.196 -0.575 6.302 1.00 96.12 86 LYS A N 1
ATOM 686 C CA . LYS A 1 86 ? -15.020 0.020 6.955 1.00 96.12 86 LYS A CA 1
ATOM 687 C C . LYS A 1 86 ? -13.777 0.025 6.065 1.00 96.12 86 LYS A C 1
ATOM 689 O O . LYS A 1 86 ? -12.765 0.605 6.468 1.00 96.12 86 LYS A O 1
ATOM 694 N N . ASP A 1 87 ? -13.819 -0.625 4.904 1.00 97.56 87 ASP A N 1
ATOM 695 C CA . ASP A 1 87 ? -12.663 -0.679 4.024 1.00 97.56 87 ASP A CA 1
ATOM 696 C C . ASP A 1 87 ? -12.365 0.685 3.427 1.00 97.56 87 ASP A C 1
ATOM 698 O O . ASP A 1 87 ? -13.234 1.420 2.954 1.00 97.56 87 ASP A O 1
ATOM 702 N N . ARG A 1 88 ? -11.078 1.007 3.418 1.00 97.06 88 ARG A N 1
ATOM 703 C CA . ARG A 1 88 ? -10.562 2.262 2.877 1.00 97.06 88 ARG A CA 1
ATOM 704 C C . ARG A 1 88 ? -9.697 2.039 1.657 1.00 97.06 88 ARG A C 1
ATOM 706 O O . ARG A 1 88 ? -9.406 3.008 0.962 1.00 97.06 88 ARG A O 1
ATOM 713 N N . LEU A 1 89 ? -9.293 0.800 1.381 1.00 97.62 89 LEU A N 1
ATOM 714 C CA . LEU A 1 89 ? -8.356 0.471 0.319 1.00 97.62 89 LEU A CA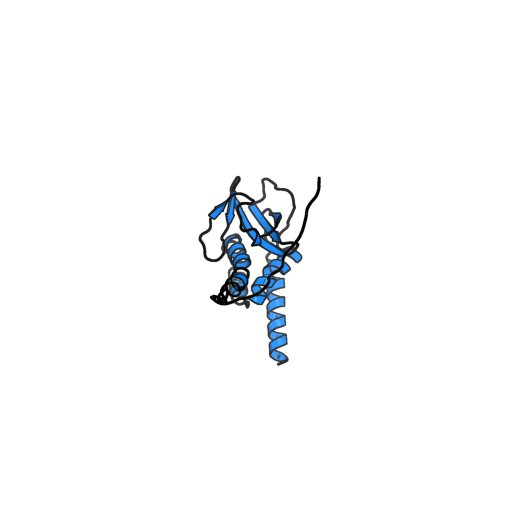 1
ATOM 715 C C . LEU A 1 89 ? -8.849 -0.669 -0.563 1.00 97.62 89 LEU A C 1
ATOM 717 O O . LEU A 1 89 ? -9.390 -1.658 -0.076 1.00 97.62 89 LEU A O 1
ATOM 721 N N . ALA A 1 90 ? -8.553 -0.544 -1.852 1.00 97.50 90 ALA A N 1
ATOM 722 C CA . ALA A 1 90 ? -8.580 -1.630 -2.818 1.00 97.50 90 ALA A CA 1
ATOM 723 C C . ALA A 1 90 ? -7.145 -1.912 -3.285 1.00 97.50 90 ALA A C 1
ATOM 725 O O . ALA A 1 90 ? -6.430 -1.000 -3.716 1.00 97.50 90 ALA A O 1
ATOM 726 N N . VAL A 1 91 ? -6.731 -3.173 -3.201 1.00 96.62 91 VAL A N 1
ATOM 727 C CA . VAL A 1 91 ? -5.418 -3.655 -3.638 1.00 96.62 91 VAL A CA 1
ATOM 728 C C . VAL A 1 91 ? -5.625 -4.612 -4.798 1.00 96.62 91 VAL A C 1
ATOM 730 O O . VAL A 1 91 ? -6.260 -5.654 -4.646 1.00 96.62 91 VAL A O 1
ATOM 733 N N . TYR A 1 92 ? -5.093 -4.255 -5.959 1.00 95.44 92 TYR A N 1
ATOM 734 C CA . TYR A 1 92 ? -5.213 -5.055 -7.169 1.00 95.44 92 TYR A CA 1
ATOM 735 C C . TYR A 1 92 ? -4.040 -6.014 -7.283 1.00 95.44 92 TYR A C 1
ATOM 737 O O . TYR A 1 92 ? -2.900 -5.659 -6.968 1.00 95.44 92 TYR A O 1
ATOM 745 N N . PHE A 1 93 ? -4.327 -7.214 -7.772 1.00 93.31 93 PHE A N 1
ATOM 746 C CA . PHE A 1 93 ? -3.363 -8.291 -7.915 1.00 93.31 93 PHE A CA 1
ATOM 747 C C . PHE A 1 93 ? -3.364 -8.843 -9.332 1.00 93.31 93 PHE A C 1
ATOM 749 O O . PHE A 1 93 ? -4.421 -9.076 -9.917 1.00 93.31 93 PHE A O 1
ATOM 756 N N . ARG A 1 94 ? -2.165 -9.118 -9.846 1.00 90.19 94 ARG A N 1
ATOM 757 C CA . ARG A 1 94 ? -1.943 -9.913 -11.053 1.00 90.19 94 ARG A CA 1
ATOM 758 C C . ARG A 1 94 ? -1.345 -11.251 -10.638 1.00 90.19 94 ARG A C 1
ATOM 760 O O . ARG A 1 94 ? -0.169 -11.316 -10.273 1.00 90.19 94 ARG A O 1
ATOM 767 N N . GLY A 1 95 ? -2.157 -12.307 -10.659 1.00 88.94 95 GLY A N 1
ATOM 768 C CA . GLY A 1 95 ? -1.814 -13.524 -9.918 1.00 88.94 95 GLY A CA 1
ATOM 769 C C . GLY A 1 95 ? -1.655 -13.186 -8.434 1.00 88.94 95 GLY A C 1
ATOM 770 O O . GLY A 1 95 ? -2.493 -12.479 -7.882 1.00 88.94 95 GLY A O 1
ATOM 771 N N . ASP A 1 96 ? -0.568 -13.615 -7.794 1.00 87.44 96 ASP A N 1
ATOM 772 C CA . ASP A 1 96 ? -0.304 -13.326 -6.370 1.00 87.44 96 ASP A CA 1
ATOM 773 C C . ASP A 1 96 ? 0.555 -12.075 -6.135 1.00 87.44 96 ASP A C 1
ATOM 775 O O . ASP A 1 96 ? 0.957 -11.781 -5.010 1.00 87.44 96 ASP A O 1
ATOM 779 N N . ILE A 1 97 ? 0.834 -11.307 -7.192 1.00 87.81 97 ILE A N 1
ATOM 780 C CA . ILE A 1 97 ? 1.674 -10.115 -7.107 1.00 87.81 97 ILE A CA 1
ATOM 781 C C . ILE A 1 97 ? 0.781 -8.877 -6.962 1.00 87.81 97 ILE A C 1
ATOM 783 O O . ILE A 1 97 ? -0.016 -8.611 -7.867 1.00 87.81 97 ILE A O 1
ATOM 787 N N . PRO A 1 98 ? 0.933 -8.081 -5.887 1.00 90.12 98 PRO A N 1
ATOM 788 C CA . PRO A 1 98 ? 0.244 -6.803 -5.762 1.00 90.12 98 PRO A CA 1
ATOM 789 C C . PRO A 1 98 ? 0.740 -5.850 -6.854 1.00 90.12 98 PRO A C 1
ATOM 791 O O . PRO A 1 98 ? 1.948 -5.634 -7.013 1.00 90.12 98 PRO A O 1
ATOM 794 N N . SER A 1 99 ? -0.194 -5.303 -7.624 1.00 90.50 99 SER A N 1
ATOM 795 C CA . SER A 1 99 ? 0.065 -4.559 -8.860 1.00 90.50 99 SER A CA 1
ATOM 796 C C . SER A 1 99 ? -0.449 -3.128 -8.860 1.00 90.50 99 SER A C 1
ATOM 798 O O . SER A 1 99 ? 0.081 -2.322 -9.625 1.00 90.50 99 SER A O 1
ATOM 800 N N . HIS A 1 100 ? -1.416 -2.786 -8.010 1.00 93.38 100 HIS A N 1
ATOM 801 C CA . HIS A 1 100 ? -1.927 -1.419 -7.907 1.00 93.38 100 HIS A CA 1
ATOM 802 C C . HIS A 1 100 ? -2.665 -1.182 -6.588 1.00 93.38 100 HIS A C 1
ATOM 804 O O . HIS A 1 100 ? -3.192 -2.122 -5.993 1.00 93.38 100 HIS A O 1
ATOM 810 N N . PHE A 1 101 ? -2.733 0.076 -6.154 1.00 94.75 101 PHE A N 1
ATOM 811 C CA . PHE A 1 101 ? -3.414 0.495 -4.926 1.00 94.75 101 PHE A CA 1
ATOM 812 C C . PHE A 1 101 ? -4.361 1.661 -5.201 1.00 94.75 101 PHE A C 1
ATOM 814 O O . PHE A 1 101 ? -4.057 2.555 -5.993 1.00 94.75 101 PHE A O 1
ATOM 821 N N . GLY A 1 102 ? -5.496 1.692 -4.508 1.00 95.81 102 GLY A N 1
ATOM 822 C CA . GLY A 1 102 ? -6.409 2.828 -4.543 1.00 95.81 102 GLY A CA 1
ATOM 823 C C . GLY A 1 102 ? -7.153 3.036 -3.231 1.00 95.81 102 GLY A C 1
ATOM 824 O O . GLY A 1 102 ? -7.428 2.081 -2.506 1.00 95.81 102 GLY A O 1
ATOM 825 N N . LYS A 1 103 ? -7.492 4.297 -2.943 1.00 96.94 103 LYS A N 1
ATOM 826 C CA . LYS A 1 103 ? -8.345 4.687 -1.813 1.00 96.94 103 LYS A CA 1
ATOM 827 C C . LYS A 1 103 ? -9.810 4.523 -2.216 1.00 96.94 103 LYS A C 1
ATOM 829 O O . LYS A 1 103 ? -10.211 5.025 -3.263 1.00 96.94 103 LYS A O 1
ATOM 834 N N . ILE A 1 104 ? -10.611 3.860 -1.396 1.00 97.69 104 ILE A N 1
ATOM 835 C CA . ILE A 1 104 ? -12.061 3.751 -1.580 1.00 97.69 104 ILE A CA 1
ATOM 836 C C . ILE A 1 104 ? -12.705 5.085 -1.186 1.00 97.69 104 ILE A C 1
ATOM 838 O O . ILE A 1 104 ? -12.425 5.631 -0.119 1.00 97.69 104 ILE A O 1
ATOM 842 N N . GLN A 1 105 ? -13.558 5.623 -2.057 1.00 95.38 105 GLN A N 1
ATOM 843 C CA . GLN A 1 105 ? -14.321 6.854 -1.849 1.00 95.38 105 GLN A CA 1
ATOM 844 C C . GLN A 1 105 ? -15.759 6.641 -2.331 1.00 95.38 105 GLN A C 1
ATOM 846 O O . GLN A 1 105 ? -16.061 6.816 -3.510 1.00 95.38 105 GLN A O 1
ATOM 851 N N . GLY A 1 106 ? -16.648 6.232 -1.422 1.00 93.88 106 GLY A N 1
ATOM 852 C CA . GLY A 1 106 ? -18.011 5.847 -1.792 1.00 93.88 106 GLY A CA 1
ATOM 853 C C . GLY A 1 106 ? -17.997 4.635 -2.726 1.00 93.88 106 GLY A C 1
ATOM 854 O O . GLY A 1 106 ? -17.413 3.608 -2.400 1.00 93.88 106 GLY A O 1
ATOM 855 N N . ASP A 1 107 ? -18.611 4.739 -3.898 1.00 94.38 107 ASP A N 1
ATOM 856 C CA . ASP A 1 107 ? -18.623 3.700 -4.936 1.00 94.38 107 ASP A CA 1
ATOM 857 C C . ASP A 1 107 ? -17.386 3.726 -5.857 1.00 94.38 107 ASP A C 1
ATOM 859 O O . ASP A 1 107 ? -17.222 2.841 -6.701 1.00 94.38 107 ASP A O 1
ATOM 863 N N . LYS A 1 108 ? -16.510 4.724 -5.702 1.00 97.56 108 LYS A N 1
ATOM 864 C CA . LYS A 1 108 ? -15.331 4.930 -6.547 1.00 97.56 108 LYS A CA 1
ATOM 865 C C . LYS A 1 108 ? -14.034 4.568 -5.841 1.00 97.56 108 LYS A C 1
ATOM 867 O O . LYS A 1 108 ? -13.938 4.514 -4.617 1.00 97.56 108 LYS A O 1
ATOM 872 N N . ILE A 1 109 ? -13.008 4.367 -6.656 1.00 97.44 109 ILE A N 1
ATOM 873 C CA . ILE A 1 109 ? -11.622 4.201 -6.248 1.00 97.44 109 ILE A CA 1
ATOM 874 C C . ILE A 1 109 ? -10.834 5.414 -6.738 1.00 97.44 109 ILE A C 1
ATOM 876 O O . ILE A 1 109 ? -10.851 5.738 -7.924 1.00 97.44 109 ILE A O 1
ATOM 880 N N . ARG A 1 110 ? -10.124 6.080 -5.827 1.00 96.62 110 ARG A N 1
ATOM 881 C CA . ARG A 1 110 ? -9.168 7.139 -6.143 1.00 96.62 110 ARG A CA 1
ATOM 882 C C . ARG A 1 110 ? -7.761 6.560 -6.165 1.00 96.62 110 ARG A C 1
ATOM 884 O O . ARG A 1 110 ? -7.264 6.110 -5.132 1.00 96.62 110 ARG A O 1
ATOM 891 N N . SER A 1 111 ? -7.100 6.585 -7.317 1.00 93.81 111 SER A N 1
ATOM 892 C CA . SER A 1 111 ? -5.735 6.063 -7.461 1.00 93.81 111 SER A CA 1
ATOM 893 C C . SER A 1 111 ? -4.901 6.857 -8.469 1.00 93.81 111 SER A C 1
ATOM 895 O O . SER A 1 111 ? -5.447 7.627 -9.258 1.00 93.81 111 SER A O 1
ATOM 897 N N . LYS A 1 112 ? -3.572 6.690 -8.425 1.00 91.56 112 LYS A N 1
ATOM 898 C CA . LYS A 1 112 ? -2.599 7.349 -9.314 1.00 91.56 112 LYS A CA 1
ATOM 899 C C . LYS A 1 112 ? -2.016 6.347 -10.306 1.00 91.56 112 LYS A C 1
ATOM 901 O O . LYS A 1 112 ? -1.564 5.282 -9.900 1.00 91.56 112 LYS A O 1
ATOM 906 N N . TRP A 1 113 ? -2.009 6.669 -11.598 1.00 87.88 113 TRP A N 1
ATOM 907 C CA . TRP A 1 113 ? -1.487 5.779 -12.641 1.00 87.88 113 TRP A CA 1
ATOM 908 C C . TRP A 1 113 ? -0.172 6.323 -13.197 1.00 87.88 113 TRP A C 1
ATOM 910 O O . TRP A 1 113 ? -0.164 7.274 -13.980 1.00 87.88 113 TRP A O 1
ATOM 920 N N . GLY A 1 114 ? 0.945 5.723 -12.781 1.00 77.62 114 GLY A N 1
ATOM 921 C CA . GLY A 1 114 ? 2.277 6.225 -13.125 1.00 77.62 114 GLY A CA 1
ATOM 922 C C . GLY A 1 114 ? 2.424 7.702 -12.762 1.00 77.62 114 GLY A C 1
ATOM 923 O O . GLY A 1 114 ? 2.005 8.123 -11.689 1.00 77.62 114 GLY A O 1
ATOM 924 N N . GLN A 1 115 ? 2.954 8.508 -13.681 1.00 74.94 115 GLN A N 1
ATOM 925 C CA . GLN A 1 115 ? 3.177 9.942 -13.455 1.00 74.94 115 GLN A CA 1
ATOM 926 C C . GLN A 1 115 ? 1.919 10.817 -13.631 1.00 74.94 115 GLN A C 1
ATOM 928 O O . GLN A 1 115 ? 1.974 12.023 -13.403 1.00 74.94 115 GLN A O 1
ATOM 933 N N . GLY A 1 116 ? 0.772 10.235 -13.997 1.00 78.00 116 GLY A N 1
ATOM 934 C CA . GLY A 1 116 ? -0.483 10.972 -14.159 1.00 78.00 116 GLY A CA 1
ATOM 935 C C . GLY A 1 116 ? -1.055 11.526 -12.843 1.00 78.00 116 GLY A C 1
ATOM 936 O O . GLY A 1 116 ? -0.578 11.182 -11.752 1.00 78.00 116 GLY A O 1
ATOM 937 N N . PRO A 1 117 ? -2.090 12.384 -12.918 1.00 87.06 117 PRO A N 1
ATOM 938 C CA . PRO A 1 117 ? -2.836 12.808 -11.738 1.00 87.06 117 PRO A CA 1
ATOM 939 C C . PRO A 1 117 ? -3.593 11.627 -11.115 1.00 87.06 117 PRO A C 1
ATOM 941 O O . PRO A 1 117 ? -3.849 10.612 -11.766 1.00 87.06 117 PRO A O 1
ATOM 944 N N . ALA A 1 118 ? -3.983 11.772 -9.848 1.00 91.06 118 ALA A N 1
ATOM 945 C CA . ALA A 1 118 ? -4.933 10.847 -9.246 1.00 91.06 118 ALA A CA 1
ATOM 946 C C . ALA A 1 118 ? -6.320 11.020 -9.886 1.00 91.06 118 ALA A C 1
ATOM 948 O O . ALA A 1 118 ? -6.769 12.147 -10.099 1.00 91.06 118 ALA A O 1
ATOM 949 N N . TRP A 1 119 ? -7.006 9.912 -10.148 1.00 91.50 119 TRP A N 1
ATOM 950 C CA . TRP A 1 119 ? -8.303 9.872 -10.823 1.00 91.50 119 TRP A CA 1
ATOM 951 C C . TRP A 1 119 ? -9.301 9.031 -10.011 1.00 91.50 119 TRP A C 1
ATOM 953 O O . TRP A 1 119 ? -8.912 8.033 -9.403 1.00 91.50 119 TRP A O 1
ATOM 963 N N . ASN A 1 120 ? -10.585 9.415 -10.030 1.00 96.25 120 ASN A N 1
ATOM 964 C CA . ASN A 1 120 ? -11.700 8.651 -9.451 1.00 96.25 120 ASN A CA 1
ATOM 965 C C . ASN A 1 120 ? -12.356 7.742 -10.495 1.00 96.25 120 ASN A C 1
ATOM 967 O O . ASN A 1 120 ? -12.991 8.228 -11.428 1.00 96.25 120 ASN A O 1
ATOM 971 N N . HIS A 1 121 ? -12.222 6.432 -10.342 1.00 95.12 121 HIS A N 1
ATOM 972 C CA . HIS A 1 121 ? -12.688 5.442 -11.310 1.00 95.12 121 HIS A CA 1
ATOM 973 C C . HIS A 1 121 ? -13.535 4.360 -10.627 1.00 95.12 121 HIS A C 1
ATOM 975 O O . HIS A 1 121 ? -13.504 4.197 -9.407 1.00 95.12 121 HIS A O 1
ATOM 981 N N . GLY A 1 122 ? -14.337 3.632 -11.397 1.00 97.06 122 GLY A N 1
ATOM 982 C CA . GLY A 1 122 ? -14.996 2.409 -10.945 1.00 97.06 122 GLY A CA 1
ATOM 983 C C . GLY A 1 122 ? -13.982 1.304 -10.641 1.00 97.06 122 GLY A C 1
ATOM 984 O O . GLY A 1 122 ? -12.843 1.351 -11.100 1.00 97.06 122 GLY A O 1
ATOM 985 N N . LEU A 1 123 ? -14.399 0.284 -9.887 1.00 96.31 123 LEU A N 1
ATOM 986 C CA . LEU A 1 123 ? -13.516 -0.793 -9.418 1.00 96.31 123 LEU A CA 1
ATOM 987 C C . LEU A 1 123 ? -12.664 -1.417 -10.538 1.00 96.31 123 LEU A C 1
ATOM 989 O O . LEU A 1 123 ? -11.466 -1.582 -10.373 1.00 96.31 123 LEU A O 1
ATOM 993 N N . TRP A 1 124 ? -13.258 -1.701 -11.697 1.00 95.44 124 TRP A N 1
ATOM 994 C CA . TRP A 1 124 ? -12.563 -2.336 -12.826 1.00 95.44 124 TRP A CA 1
ATOM 995 C C . TRP A 1 124 ? -12.218 -1.378 -13.969 1.00 95.44 124 TRP A C 1
ATOM 997 O O . TRP A 1 124 ? -11.761 -1.805 -15.024 1.00 95.44 124 TRP A O 1
ATOM 1007 N N . GLU A 1 125 ? -12.385 -0.074 -13.759 1.00 94.38 125 GLU A N 1
ATOM 1008 C CA . GLU A 1 125 ? -11.962 0.966 -14.702 1.00 94.38 125 GLU A CA 1
ATOM 1009 C C . GLU A 1 125 ? -10.458 1.251 -14.540 1.00 94.38 125 GLU A C 1
ATOM 1011 O O . GLU A 1 125 ? -10.033 2.377 -14.294 1.00 94.38 125 GLU A O 1
ATOM 1016 N N . VAL A 1 126 ? -9.646 0.198 -14.641 1.00 89.44 126 VAL A N 1
ATOM 1017 C CA . VAL A 1 126 ? -8.183 0.228 -14.545 1.00 89.44 126 VAL A CA 1
ATOM 1018 C C . VAL A 1 126 ? -7.561 -0.503 -15.737 1.00 89.44 126 VAL A C 1
ATOM 1020 O O . VAL A 1 126 ? -8.191 -1.391 -16.316 1.00 89.44 126 VAL A O 1
ATOM 1023 N N . PRO A 1 127 ? -6.311 -0.188 -16.122 1.00 88.19 127 PRO A N 1
ATOM 1024 C CA . PRO A 1 127 ? -5.591 -0.981 -17.111 1.00 88.19 127 PRO A CA 1
ATOM 1025 C C . PRO A 1 127 ? -5.533 -2.461 -16.719 1.00 88.19 127 PRO A C 1
ATOM 1027 O O . PRO A 1 127 ? -5.187 -2.789 -15.587 1.00 88.19 127 PRO A O 1
ATOM 1030 N N . HIS A 1 128 ? -5.746 -3.366 -17.679 1.00 86.06 128 HIS A N 1
ATOM 1031 C CA . HIS A 1 128 ? -5.653 -4.816 -17.448 1.00 86.06 128 HIS A CA 1
ATOM 1032 C C . HIS A 1 128 ? -4.296 -5.251 -16.854 1.00 86.06 128 HIS A C 1
ATOM 1034 O O . HIS A 1 128 ? -4.190 -6.243 -16.139 1.00 86.06 128 HIS A O 1
ATOM 1040 N N . SER A 1 129 ? -3.232 -4.478 -17.095 1.00 85.62 129 SER A N 1
ATOM 1041 C CA . SER A 1 129 ? -1.915 -4.705 -16.494 1.00 85.62 129 SER A CA 1
ATOM 1042 C C . SER A 1 129 ? -1.890 -4.599 -14.966 1.00 85.62 129 SER A C 1
ATOM 1044 O O . SER A 1 129 ? -0.944 -5.104 -14.362 1.00 85.62 129 SER A O 1
ATOM 1046 N N . TYR A 1 130 ? -2.879 -3.946 -14.350 1.00 87.75 130 TYR A N 1
ATOM 1047 C CA . TYR A 1 130 ? -2.989 -3.784 -12.899 1.00 87.75 130 TYR A CA 1
ATOM 1048 C C . TYR A 1 130 ? -3.620 -4.971 -12.198 1.00 87.75 130 TYR A C 1
ATOM 1050 O O . TYR A 1 130 ? -3.611 -4.985 -10.972 1.00 87.75 130 TYR A O 1
ATOM 1058 N N . GLY A 1 131 ? -4.082 -5.976 -12.935 1.00 88.62 131 GLY A N 1
ATOM 1059 C CA . GLY A 1 131 ? -4.538 -7.222 -12.352 1.00 88.62 131 GLY A CA 1
ATOM 1060 C C . GLY A 1 131 ? -5.939 -7.618 -12.767 1.00 88.62 131 GLY A C 1
ATOM 1061 O O . GLY A 1 131 ? -6.641 -6.907 -13.483 1.00 88.62 131 GLY A O 1
ATOM 1062 N N . ASP A 1 132 ? -6.306 -8.794 -12.293 1.00 92.31 132 ASP A N 1
ATOM 1063 C CA . ASP A 1 132 ? -7.567 -9.488 -12.528 1.00 92.31 132 ASP A CA 1
ATOM 1064 C C . ASP A 1 132 ? -8.307 -9.794 -11.219 1.00 92.31 132 ASP A C 1
ATOM 1066 O O . ASP A 1 132 ? -9.433 -10.285 -11.239 1.00 92.31 132 ASP A O 1
ATOM 1070 N N . ARG A 1 133 ? -7.689 -9.485 -10.074 1.00 95.81 133 ARG A N 1
ATOM 1071 C CA . ARG A 1 133 ? -8.259 -9.683 -8.741 1.00 95.81 133 ARG A CA 1
ATOM 1072 C C . ARG A 1 133 ? -8.090 -8.437 -7.889 1.00 95.81 133 ARG A C 1
ATOM 1074 O O . ARG A 1 133 ? -7.134 -7.680 -8.060 1.00 95.81 133 ARG A O 1
ATOM 1081 N N . VAL A 1 134 ? -8.996 -8.268 -6.934 1.00 97.19 134 VAL A N 1
ATOM 1082 C CA . VAL A 1 134 ? -8.951 -7.201 -5.938 1.00 97.19 134 VAL A CA 1
ATOM 1083 C C . VAL A 1 134 ? -9.134 -7.792 -4.547 1.00 97.19 134 VAL A C 1
ATOM 1085 O O . VAL A 1 134 ? -9.891 -8.742 -4.373 1.00 97.19 134 VAL A O 1
ATOM 1088 N N . LYS A 1 135 ? -8.413 -7.231 -3.580 1.00 97.75 135 LYS A N 1
ATOM 1089 C CA . LYS A 1 135 ? -8.614 -7.453 -2.149 1.00 97.75 135 LYS A CA 1
ATOM 1090 C C . LYS A 1 135 ? -8.816 -6.121 -1.446 1.00 97.75 135 LYS A C 1
ATOM 1092 O O . LYS A 1 135 ? -8.378 -5.081 -1.947 1.00 97.75 135 LYS A O 1
ATOM 1097 N N . TYR A 1 136 ? -9.429 -6.167 -0.277 1.00 98.38 136 TYR A N 1
ATOM 1098 C CA . TYR A 1 136 ? -9.823 -4.992 0.484 1.00 98.38 136 TYR A CA 1
ATOM 1099 C C . TYR A 1 136 ? -9.125 -4.930 1.840 1.00 98.38 136 TYR A C 1
ATOM 1101 O O . TYR A 1 136 ? -8.570 -5.920 2.323 1.00 98.38 136 TYR A O 1
ATOM 1109 N N . SER A 1 137 ? -9.071 -3.726 2.409 1.00 97.69 137 SER A N 1
ATOM 1110 C CA . SER A 1 137 ? -8.480 -3.472 3.720 1.00 97.69 137 SER A CA 1
ATOM 1111 C C . SER A 1 137 ? -9.017 -2.183 4.334 1.00 97.69 137 SER A C 1
ATOM 1113 O O . SER A 1 137 ? -9.299 -1.210 3.626 1.00 97.69 137 SER A O 1
ATOM 1115 N N . THR A 1 138 ? -9.020 -2.119 5.666 1.00 95.94 138 THR A N 1
ATOM 1116 C CA . THR A 1 138 ? -9.255 -0.884 6.434 1.00 95.94 138 THR A CA 1
ATOM 1117 C C . THR A 1 138 ? -8.145 0.149 6.234 1.00 95.94 138 THR A C 1
ATOM 1119 O O . THR A 1 138 ? -8.358 1.335 6.476 1.00 95.94 138 THR A O 1
ATOM 1122 N N . GLY A 1 139 ? -6.974 -0.279 5.749 1.00 90.38 139 GLY A N 1
ATOM 1123 C CA . GLY A 1 139 ? -5.812 0.578 5.512 1.00 90.38 139 GLY A CA 1
ATOM 1124 C C . GLY A 1 139 ? -4.933 0.822 6.732 1.00 90.38 139 GLY A C 1
ATOM 1125 O O . GLY A 1 139 ? -4.031 1.656 6.666 1.00 90.38 139 GLY A O 1
ATOM 1126 N N . ASP A 1 140 ? -5.158 0.083 7.815 1.00 90.69 140 ASP A N 1
ATOM 1127 C CA . ASP A 1 140 ? -4.303 0.120 8.996 1.00 90.69 140 ASP A CA 1
ATOM 1128 C C . ASP A 1 140 ? -3.001 -0.642 8.705 1.00 90.69 140 ASP A C 1
ATOM 1130 O O . ASP A 1 140 ? -2.987 -1.874 8.647 1.00 90.69 140 ASP A O 1
ATOM 1134 N N . ILE A 1 141 ? -1.914 0.099 8.464 1.00 90.81 141 ILE A N 1
ATOM 1135 C CA . ILE A 1 141 ? -0.599 -0.479 8.156 1.00 90.81 141 ILE A CA 1
ATOM 1136 C C . ILE A 1 141 ? 0.210 -0.813 9.411 1.00 90.81 141 ILE A C 1
ATOM 1138 O O . ILE A 1 141 ? 0.297 -0.017 10.347 1.00 90.81 141 ILE A O 1
ATOM 1142 N N . ASP A 1 142 ? 0.893 -1.959 9.389 1.00 92.62 142 ASP A N 1
ATOM 1143 C CA . ASP A 1 142 ? 1.884 -2.329 10.402 1.00 92.62 142 ASP A CA 1
ATOM 1144 C C . ASP A 1 142 ? 3.283 -1.800 10.028 1.00 92.62 142 ASP A C 1
ATOM 1146 O O . ASP A 1 142 ? 4.035 -2.394 9.245 1.00 92.62 142 ASP A O 1
ATOM 1150 N N . TYR A 1 143 ? 3.675 -0.670 10.624 1.00 89.69 143 TYR A N 1
ATOM 1151 C CA . TYR A 1 143 ? 4.997 -0.071 10.396 1.00 89.69 143 TYR A CA 1
ATOM 1152 C C . TYR A 1 143 ? 6.165 -0.946 10.847 1.00 89.69 143 TYR A C 1
ATOM 1154 O O . TYR A 1 143 ? 7.278 -0.779 10.338 1.00 89.69 143 TYR A O 1
ATOM 1162 N N . SER A 1 144 ? 5.955 -1.851 11.806 1.00 91.44 144 SER A N 1
ATOM 1163 C CA . SER A 1 144 ? 7.017 -2.735 12.282 1.00 91.44 144 SER A CA 1
ATOM 1164 C C . SER A 1 144 ? 7.433 -3.716 11.184 1.00 91.44 144 SER A C 1
ATOM 1166 O O . SER A 1 144 ? 8.631 -3.942 10.985 1.00 91.44 144 SER A O 1
ATOM 1168 N N . VAL A 1 145 ? 6.464 -4.194 10.394 1.00 94.31 145 VAL A N 1
ATOM 1169 C CA . VAL A 1 145 ? 6.698 -5.018 9.203 1.00 94.31 145 VAL A CA 1
ATOM 1170 C C . VAL A 1 145 ? 7.486 -4.227 8.167 1.00 94.31 145 VAL A C 1
ATOM 1172 O O . VAL A 1 145 ? 8.554 -4.671 7.738 1.00 94.31 145 VAL A O 1
ATOM 1175 N N . LEU A 1 146 ? 7.022 -3.022 7.820 1.00 91.38 146 LEU A N 1
ATOM 1176 C CA . LEU A 1 146 ? 7.676 -2.185 6.810 1.00 91.38 146 LEU A CA 1
ATOM 1177 C C . LEU A 1 146 ? 9.135 -1.884 7.185 1.00 91.38 146 LEU A C 1
ATOM 1179 O O . LEU A 1 146 ? 10.048 -2.084 6.382 1.00 91.38 146 LEU A O 1
ATOM 1183 N N . LYS A 1 147 ? 9.377 -1.489 8.440 1.00 91.19 147 LYS A N 1
ATOM 1184 C CA . LYS A 1 147 ? 10.722 -1.246 8.979 1.00 91.19 147 LYS A CA 1
ATOM 1185 C C . LYS A 1 147 ? 11.617 -2.482 8.848 1.00 91.19 147 LYS A C 1
ATOM 1187 O O . LYS A 1 147 ? 12.732 -2.379 8.334 1.00 91.19 147 LYS A O 1
ATOM 1192 N N . LYS A 1 148 ? 11.127 -3.647 9.282 1.00 93.56 148 LYS A N 1
ATOM 1193 C CA . LYS A 1 148 ? 11.872 -4.914 9.276 1.00 93.56 148 LYS A CA 1
ATOM 1194 C C . LYS A 1 148 ? 12.232 -5.369 7.859 1.00 93.56 148 LYS A C 1
ATOM 1196 O O . LYS A 1 148 ? 13.301 -5.949 7.658 1.00 93.56 148 LYS A O 1
ATOM 1201 N N . VAL A 1 149 ? 11.354 -5.143 6.879 1.00 94.00 149 VAL A N 1
ATOM 1202 C CA . VAL A 1 149 ? 11.618 -5.478 5.470 1.00 94.00 149 VAL A CA 1
ATOM 1203 C C . VAL A 1 149 ? 12.696 -4.561 4.893 1.00 94.00 149 VAL A C 1
ATOM 1205 O O . VAL A 1 149 ? 13.659 -5.066 4.316 1.00 94.00 149 VAL A O 1
ATOM 1208 N N . ILE A 1 150 ? 12.597 -3.245 5.108 1.00 91.25 150 ILE A N 1
ATOM 1209 C CA . ILE A 1 150 ? 13.599 -2.274 4.632 1.00 91.25 150 ILE A CA 1
ATOM 1210 C C . ILE A 1 150 ? 14.985 -2.587 5.217 1.00 91.25 150 ILE A C 1
ATOM 1212 O O . ILE A 1 150 ? 15.966 -2.636 4.484 1.00 91.25 150 ILE A O 1
ATOM 1216 N N . GLU A 1 151 ? 15.078 -2.896 6.515 1.00 90.19 151 GLU A N 1
ATOM 1217 C CA . GLU A 1 151 ? 16.345 -3.288 7.162 1.00 90.19 151 GLU A CA 1
ATOM 1218 C C . GLU A 1 151 ? 16.991 -4.523 6.528 1.00 90.19 151 GLU A C 1
ATOM 1220 O O . GLU A 1 151 ? 18.216 -4.587 6.395 1.00 90.19 151 GLU A O 1
ATOM 1225 N N . ARG A 1 152 ? 16.185 -5.499 6.097 1.00 89.81 152 ARG A N 1
ATOM 1226 C CA . ARG A 1 152 ? 16.698 -6.690 5.411 1.00 89.81 152 ARG A CA 1
ATOM 1227 C C . ARG A 1 152 ? 17.155 -6.402 3.986 1.00 89.81 152 ARG A C 1
ATOM 1229 O O . ARG A 1 152 ? 18.111 -7.042 3.546 1.00 89.81 152 ARG A O 1
ATOM 1236 N N . LEU A 1 153 ? 16.494 -5.489 3.275 1.00 86.69 153 LEU A N 1
ATOM 1237 C CA . LEU A 1 153 ? 16.925 -5.059 1.942 1.00 86.69 153 LEU A CA 1
ATOM 1238 C C . LEU A 1 153 ? 18.285 -4.349 2.036 1.00 86.69 153 LEU A C 1
ATOM 1240 O O . LEU A 1 153 ? 19.248 -4.810 1.424 1.00 86.69 153 LEU A O 1
ATOM 1244 N N . ASP A 1 154 ? 18.420 -3.383 2.950 1.00 81.31 154 ASP A N 1
ATOM 1245 C CA . ASP A 1 154 ? 19.677 -2.656 3.194 1.00 81.31 154 ASP A CA 1
ATOM 1246 C C . ASP A 1 154 ? 20.853 -3.594 3.543 1.00 81.31 154 ASP A C 1
ATOM 1248 O O . ASP A 1 154 ? 21.982 -3.428 3.067 1.00 81.31 154 ASP A O 1
ATOM 1252 N N . ALA A 1 155 ? 20.608 -4.607 4.385 1.00 81.88 155 ALA A N 1
ATOM 1253 C CA . ALA A 1 155 ? 21.639 -5.553 4.816 1.00 81.88 155 ALA A CA 1
ATOM 1254 C C . ALA A 1 155 ? 22.160 -6.443 3.671 1.00 81.88 155 ALA A C 1
ATOM 1256 O O . ALA A 1 155 ? 23.349 -6.779 3.640 1.00 81.88 155 ALA A O 1
ATOM 1257 N N . ARG A 1 156 ? 21.299 -6.818 2.714 1.00 74.81 156 ARG A N 1
ATOM 1258 C CA . ARG A 1 156 ? 21.696 -7.606 1.529 1.00 74.81 156 ARG A CA 1
ATOM 1259 C C . ARG A 1 156 ? 22.619 -6.812 0.610 1.00 74.81 156 ARG A C 1
ATOM 1261 O O . ARG A 1 156 ? 23.579 -7.371 0.076 1.00 74.81 156 ARG A O 1
ATOM 1268 N N . THR A 1 157 ? 22.365 -5.515 0.491 1.00 66.44 157 THR A N 1
ATOM 1269 C CA . THR A 1 157 ? 23.146 -4.597 -0.340 1.00 66.44 157 THR A CA 1
ATOM 1270 C C . THR A 1 157 ? 24.557 -4.412 0.219 1.00 66.44 157 THR A C 1
ATOM 1272 O O . THR A 1 157 ? 25.535 -4.577 -0.510 1.00 66.44 157 THR A O 1
ATOM 1275 N N . ARG A 1 158 ? 24.698 -4.233 1.541 1.00 64.88 158 ARG A N 1
ATOM 1276 C CA . ARG A 1 158 ? 26.021 -4.172 2.200 1.00 64.88 158 ARG A CA 1
ATOM 1277 C C . ARG A 1 158 ? 26.815 -5.474 2.076 1.00 64.88 158 ARG A C 1
ATOM 1279 O O . ARG A 1 158 ? 28.026 -5.440 1.883 1.00 64.88 158 ARG A O 1
ATOM 1286 N N . LYS A 1 159 ? 26.146 -6.628 2.163 1.00 64.44 159 LYS A N 1
ATOM 1287 C CA . LYS A 1 159 ? 26.806 -7.936 2.027 1.00 64.44 159 LYS A CA 1
ATOM 1288 C C . LYS A 1 159 ? 27.291 -8.206 0.597 1.00 64.44 159 LYS A C 1
ATOM 1290 O O . LYS A 1 159 ? 28.339 -8.819 0.436 1.00 64.44 159 LYS A O 1
ATOM 1295 N N . SER A 1 160 ? 26.565 -7.740 -0.422 1.00 61.34 160 SER A N 1
ATOM 1296 C CA . SER A 1 160 ? 26.997 -7.868 -1.825 1.00 61.34 160 SER A CA 1
ATOM 1297 C C . SER A 1 160 ? 28.176 -6.949 -2.155 1.00 61.34 160 SER A C 1
ATOM 1299 O O . SER A 1 160 ? 29.085 -7.365 -2.867 1.00 61.34 160 SER A O 1
ATOM 1301 N N . ALA A 1 161 ? 28.204 -5.738 -1.586 1.00 59.53 161 ALA A N 1
ATOM 1302 C CA . ALA A 1 161 ? 29.300 -4.786 -1.777 1.00 59.53 161 ALA A CA 1
ATOM 1303 C C . ALA A 1 161 ? 30.623 -5.230 -1.123 1.00 59.53 161 ALA A C 1
ATOM 1305 O O . ALA A 1 161 ? 31.683 -4.961 -1.669 1.00 59.53 161 ALA A O 1
ATOM 1306 N N . ASN A 1 162 ? 30.573 -5.937 0.013 1.00 58.81 162 ASN A N 1
ATOM 1307 C CA . ASN A 1 162 ? 31.775 -6.418 0.714 1.00 58.81 162 ASN A CA 1
ATOM 1308 C C . ASN A 1 162 ? 32.355 -7.733 0.155 1.00 58.81 162 ASN A C 1
ATOM 1310 O O . ASN A 1 162 ? 33.428 -8.147 0.585 1.00 58.81 162 ASN A O 1
ATOM 1314 N N . ASN A 1 16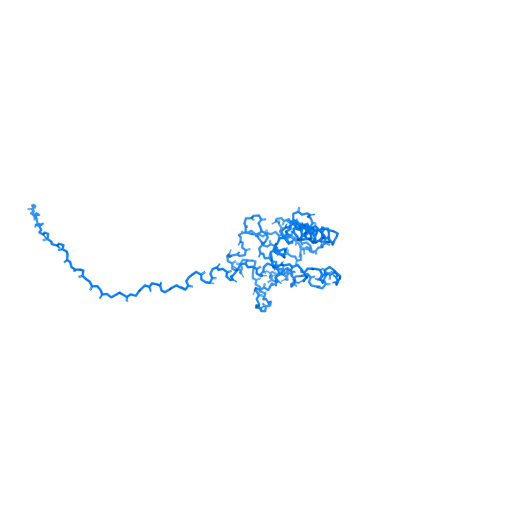3 ? 31.643 -8.402 -0.756 1.00 54.91 163 ASN A N 1
ATOM 1315 C CA . ASN A 1 163 ? 32.061 -9.660 -1.383 1.00 54.91 163 ASN A CA 1
ATOM 1316 C C . ASN A 1 163 ? 32.487 -9.483 -2.858 1.00 54.91 163 ASN A C 1
ATOM 1318 O O . ASN A 1 163 ? 32.659 -10.490 -3.547 1.00 54.91 163 ASN A O 1
ATOM 1322 N N . SER A 1 164 ? 32.600 -8.237 -3.340 1.00 49.50 164 SER A N 1
ATOM 1323 C CA . SER A 1 164 ? 33.041 -7.880 -4.701 1.00 49.50 164 SER A CA 1
ATOM 1324 C C . SER A 1 164 ? 34.432 -7.259 -4.695 1.00 49.50 164 SER A C 1
ATOM 1326 O O . SER A 1 164 ? 34.754 -6.573 -3.701 1.00 49.50 164 SER A O 1
#